Protein AF-A0A4Q1FHW4-F1 (afdb_monomer_lite)

Foldseek 3Di:
DDPVVVLVVLQDWFWFAFQDWFQDPVPPRFTWTQGPVRDIDTCDPVNNVPEDHGWIWGDDGNDQWIWTHDPVDIDIDRNVVVVVVVVPDPDD

Structure (mmCIF, N/CA/C/O backbone):
data_AF-A0A4Q1FHW4-F1
#
_entry.id   AF-A0A4Q1FHW4-F1
#
loop_
_atom_site.group_PDB
_atom_site.id
_atom_site.type_symbol
_atom_site.label_atom_id
_atom_site.label_alt_id
_atom_site.label_comp_id
_atom_site.label_asym_id
_atom_site.label_entity_id
_atom_site.label_seq_id
_atom_site.pdbx_PDB_ins_code
_atom_site.Cartn_x
_atom_site.Cartn_y
_atom_site.Cartn_z
_atom_site.occupancy
_atom_site.B_iso_or_equiv
_atom_site.auth_seq_id
_atom_site.auth_comp_id
_atom_site.auth_asym_id
_atom_site.auth_atom_id
_atom_site.pdbx_PDB_model_num
ATOM 1 N N . MET A 1 1 ? 12.347 4.057 -12.654 1.00 61.50 1 MET A N 1
ATOM 2 C CA . MET A 1 1 ? 12.618 3.850 -11.203 1.00 61.50 1 MET A CA 1
ATOM 3 C C . MET A 1 1 ? 13.933 3.081 -11.059 1.00 61.50 1 MET A C 1
ATOM 5 O O . MET A 1 1 ? 14.150 2.179 -11.854 1.00 61.50 1 MET A O 1
ATOM 9 N N . SER A 1 2 ? 14.827 3.416 -10.118 1.00 64.50 2 SER A N 1
ATOM 10 C CA . SER A 1 2 ? 16.112 2.697 -9.986 1.00 64.50 2 SER A CA 1
ATOM 11 C C . SER A 1 2 ? 15.943 1.301 -9.362 1.00 64.50 2 SER A C 1
ATOM 13 O O . SER A 1 2 ? 14.990 1.042 -8.619 1.00 64.50 2 SER A O 1
ATOM 15 N N . LYS A 1 3 ? 16.894 0.396 -9.633 1.00 68.00 3 LYS A N 1
ATOM 16 C CA . LYS A 1 3 ? 16.915 -0.978 -9.093 1.00 68.00 3 LYS A CA 1
ATOM 17 C C . LYS A 1 3 ? 16.931 -1.004 -7.557 1.00 68.00 3 LYS A C 1
ATOM 19 O O . LYS A 1 3 ? 16.299 -1.866 -6.945 1.00 68.00 3 LYS A O 1
ATOM 24 N N . ASP A 1 4 ? 17.591 -0.027 -6.938 1.00 72.25 4 ASP A N 1
ATOM 25 C CA . ASP A 1 4 ? 17.680 0.094 -5.480 1.00 72.25 4 ASP A CA 1
ATOM 26 C C . ASP A 1 4 ? 16.371 0.565 -4.849 1.00 72.25 4 ASP A C 1
ATOM 28 O O . ASP A 1 4 ? 15.949 0.010 -3.833 1.00 72.25 4 ASP A O 1
ATOM 32 N N . ALA A 1 5 ? 15.673 1.516 -5.479 1.00 68.31 5 ALA A N 1
ATOM 33 C CA . ALA A 1 5 ? 14.349 1.938 -5.029 1.00 68.31 5 ALA A CA 1
ATOM 34 C C . ALA A 1 5 ? 13.363 0.760 -5.063 1.00 68.31 5 ALA A C 1
ATOM 36 O O . ALA A 1 5 ? 12.663 0.505 -4.083 1.00 68.31 5 ALA A O 1
ATOM 37 N N . TYR A 1 6 ? 13.376 -0.033 -6.140 1.00 70.81 6 TYR A N 1
ATOM 38 C CA . TYR A 1 6 ? 12.568 -1.250 -6.230 1.00 70.81 6 TYR A CA 1
ATOM 39 C C . TYR A 1 6 ? 12.886 -2.247 -5.102 1.00 70.81 6 TYR A C 1
ATOM 41 O O . TYR A 1 6 ? 11.976 -2.780 -4.461 1.00 70.81 6 TYR A O 1
ATOM 49 N N . ARG A 1 7 ? 14.173 -2.470 -4.808 1.00 77.94 7 ARG A N 1
ATOM 50 C CA . ARG A 1 7 ? 14.607 -3.387 -3.745 1.00 77.94 7 ARG A CA 1
ATOM 51 C C . ARG A 1 7 ? 14.092 -2.960 -2.369 1.00 77.94 7 ARG A C 1
ATOM 53 O O . ARG A 1 7 ? 13.595 -3.807 -1.626 1.00 77.94 7 ARG A O 1
ATOM 60 N N . GLN A 1 8 ? 14.148 -1.667 -2.050 1.00 79.62 8 GLN A N 1
ATOM 61 C CA . GLN A 1 8 ? 13.631 -1.144 -0.779 1.00 79.62 8 GLN A CA 1
ATOM 62 C C . GLN A 1 8 ? 12.122 -1.392 -0.636 1.00 79.62 8 GLN A C 1
ATOM 64 O O . GLN A 1 8 ? 11.650 -1.833 0.412 1.00 79.62 8 GLN A O 1
ATOM 69 N N . ILE A 1 9 ? 11.358 -1.191 -1.711 1.00 77.88 9 ILE A N 1
ATOM 70 C CA . ILE A 1 9 ? 9.904 -1.414 -1.735 1.00 77.88 9 ILE A CA 1
ATOM 71 C C . ILE A 1 9 ? 9.578 -2.896 -1.566 1.00 77.88 9 ILE A C 1
ATOM 73 O O . ILE A 1 9 ? 8.695 -3.265 -0.786 1.00 77.88 9 ILE A O 1
ATOM 77 N N . PHE A 1 10 ? 10.305 -3.759 -2.275 1.00 82.62 10 PHE A N 1
ATOM 78 C CA . PHE A 1 10 ? 10.140 -5.204 -2.189 1.00 82.62 10 PHE A CA 1
ATOM 79 C C . PHE A 1 10 ? 10.357 -5.710 -0.758 1.00 82.62 10 PHE A C 1
ATOM 81 O O . PHE A 1 10 ? 9.562 -6.512 -0.262 1.00 82.62 10 PHE A O 1
ATOM 88 N N . GLN A 1 11 ? 11.358 -5.179 -0.057 1.00 86.56 11 GLN A N 1
ATOM 89 C CA . GLN A 1 11 ? 11.679 -5.553 1.321 1.00 86.56 11 GLN A CA 1
ATOM 90 C C . GLN A 1 11 ? 10.708 -4.959 2.356 1.00 86.56 11 GLN A C 1
ATOM 92 O O . GLN A 1 11 ? 10.492 -5.565 3.405 1.00 86.56 11 GLN A O 1
ATOM 97 N N . LYS A 1 12 ? 10.060 -3.824 2.064 1.00 87.50 12 LYS A N 1
ATOM 98 C CA . LYS A 1 12 ? 9.185 -3.120 3.016 1.00 87.50 12 LYS A CA 1
ATOM 99 C C . LYS A 1 12 ? 7.934 -3.933 3.385 1.00 87.50 12 LYS A C 1
ATOM 101 O O . LYS A 1 12 ? 7.266 -4.502 2.518 1.00 87.50 12 LYS A O 1
ATOM 106 N N . LYS A 1 13 ? 7.594 -3.955 4.676 1.00 93.62 13 LYS A N 1
ATOM 107 C CA . LYS A 1 13 ? 6.300 -4.418 5.208 1.00 93.62 13 LYS A CA 1
ATOM 108 C C . LYS A 1 13 ? 5.339 -3.231 5.281 1.00 93.62 13 LYS A C 1
ATOM 110 O O . LYS A 1 13 ? 5.752 -2.137 5.650 1.00 93.62 13 LYS A O 1
ATOM 115 N N . ILE A 1 14 ? 4.069 -3.458 4.957 1.00 93.38 14 ILE A N 1
ATOM 116 C CA . ILE A 1 14 ? 2.991 -2.477 5.133 1.00 93.38 14 ILE A CA 1
ATOM 117 C C . ILE A 1 14 ? 1.845 -3.179 5.852 1.00 93.38 14 ILE A C 1
ATOM 119 O O . ILE A 1 14 ? 1.497 -4.305 5.496 1.00 93.38 14 ILE A O 1
ATOM 123 N N . SER A 1 15 ? 1.287 -2.545 6.876 1.00 95.44 15 SER A N 1
ATOM 124 C CA . SER A 1 15 ? 0.103 -3.039 7.572 1.00 95.44 15 SER A CA 1
ATOM 125 C C . SER A 1 15 ? -0.543 -1.880 8.310 1.00 95.44 15 SER A C 1
ATOM 127 O O . SER A 1 15 ? -0.010 -1.456 9.327 1.00 95.44 15 SER A O 1
ATOM 129 N N . GLY A 1 16 ? -1.673 -1.384 7.822 1.00 96.81 16 GLY A N 1
ATOM 130 C CA . GLY A 1 16 ? -2.417 -0.355 8.542 1.00 96.81 16 GLY A CA 1
ATOM 131 C C . GLY A 1 16 ? -3.599 0.197 7.766 1.00 96.81 16 GLY A C 1
ATOM 132 O O . GLY A 1 16 ? -3.747 -0.046 6.568 1.00 96.81 16 GLY A O 1
ATOM 133 N N . LEU A 1 17 ? -4.434 0.936 8.486 1.00 97.94 17 LEU A N 1
ATOM 134 C CA . LEU A 1 17 ? -5.625 1.606 7.975 1.00 97.94 17 LEU A CA 1
ATOM 135 C C . LEU A 1 17 ? -5.238 2.979 7.423 1.00 97.94 17 LEU A C 1
ATOM 137 O O . LEU A 1 17 ? -4.571 3.737 8.121 1.00 97.94 17 LEU A O 1
ATOM 141 N N . ILE A 1 18 ? -5.672 3.324 6.212 1.00 97.94 18 ILE A N 1
ATOM 142 C CA . ILE A 1 18 ? -5.446 4.654 5.637 1.00 97.94 18 ILE A CA 1
ATOM 143 C C . ILE A 1 18 ? -6.317 5.672 6.377 1.00 97.94 18 ILE A C 1
ATOM 145 O O . ILE A 1 18 ? -7.543 5.611 6.311 1.00 97.94 18 ILE A O 1
ATOM 149 N N . VAL A 1 19 ? -5.677 6.645 7.027 1.00 98.25 19 VAL A N 1
ATOM 150 C CA . VAL A 1 19 ? -6.353 7.763 7.713 1.00 98.25 19 VAL A CA 1
ATOM 151 C C . VAL A 1 19 ? -6.200 9.090 6.971 1.00 98.25 19 VAL A C 1
ATOM 153 O O . VAL A 1 19 ? -6.967 10.020 7.201 1.00 98.25 19 VAL A O 1
ATOM 156 N N . LYS A 1 20 ? -5.225 9.191 6.058 1.00 97.69 20 LYS A N 1
ATOM 157 C CA . LYS A 1 20 ? -5.010 10.377 5.219 1.00 97.69 20 LYS A CA 1
ATOM 158 C C . LYS A 1 20 ? -4.460 9.991 3.851 1.00 97.69 20 LYS A C 1
ATOM 160 O O . LYS A 1 20 ? -3.638 9.085 3.748 1.00 97.69 20 LYS A O 1
ATOM 165 N N . LYS A 1 21 ? -4.864 10.741 2.827 1.00 96.44 21 LYS A N 1
ATOM 166 C CA . LYS A 1 21 ? -4.434 10.629 1.428 1.00 96.44 21 LYS A CA 1
ATOM 167 C C . LYS A 1 21 ? -4.017 12.028 0.951 1.00 96.44 21 LYS A C 1
ATOM 169 O O . LYS A 1 21 ? -4.824 12.950 1.037 1.00 96.44 21 LYS A O 1
ATOM 174 N N . PHE A 1 22 ? -2.758 12.235 0.554 1.00 95.38 22 PHE A N 1
ATOM 175 C CA . PHE A 1 22 ? -2.244 13.560 0.160 1.00 95.38 22 PHE A CA 1
ATOM 176 C C . PHE A 1 22 ? -1.069 13.494 -0.832 1.00 95.38 22 PHE A C 1
ATOM 178 O O . PHE A 1 22 ? -0.444 12.450 -1.001 1.00 95.38 22 PHE A O 1
ATOM 185 N N . LEU A 1 23 ? -0.773 14.625 -1.481 1.00 93.50 23 LEU A N 1
ATOM 186 C CA . LEU A 1 23 ? 0.433 14.822 -2.293 1.00 93.50 23 LEU A CA 1
ATOM 187 C C . LEU A 1 23 ? 1.533 15.427 -1.417 1.00 93.50 23 LEU A C 1
ATOM 189 O O . LEU A 1 23 ? 1.349 16.507 -0.850 1.00 93.50 23 LEU A O 1
ATOM 193 N N . ASP A 1 24 ? 2.664 14.737 -1.296 1.00 91.38 24 ASP A N 1
ATOM 194 C CA . ASP A 1 24 ? 3.812 15.220 -0.534 1.00 91.38 24 ASP A CA 1
ATOM 195 C C . ASP A 1 24 ? 4.570 16.289 -1.332 1.00 91.38 24 ASP A C 1
ATOM 197 O O . ASP A 1 24 ? 5.330 15.994 -2.256 1.00 91.38 24 ASP A O 1
ATOM 201 N N . LYS A 1 25 ? 4.358 17.553 -0.953 1.00 90.62 25 LYS A N 1
ATOM 202 C CA . LYS A 1 25 ? 4.978 18.716 -1.600 1.00 90.62 25 LYS A CA 1
ATOM 203 C C . LYS A 1 25 ? 6.499 18.753 -1.446 1.00 90.62 25 LYS A C 1
ATOM 205 O O . LYS A 1 25 ? 7.161 19.377 -2.268 1.00 90.62 25 LYS A O 1
ATOM 210 N N . HIS A 1 26 ? 7.049 18.106 -0.422 1.00 88.94 26 HIS A N 1
ATOM 211 C CA . HIS A 1 26 ? 8.490 18.075 -0.179 1.00 88.94 26 HIS A CA 1
ATOM 212 C C . HIS A 1 26 ? 9.177 16.929 -0.920 1.00 88.94 26 HIS A C 1
ATOM 214 O O . HIS A 1 26 ? 10.387 16.973 -1.120 1.00 88.94 26 HIS A O 1
ATOM 220 N N . ASN A 1 27 ? 8.408 15.941 -1.377 1.00 82.50 27 ASN A N 1
ATOM 221 C CA . ASN A 1 27 ? 8.915 14.802 -2.122 1.00 82.50 27 ASN A CA 1
ATOM 222 C C . ASN A 1 27 ? 8.280 14.716 -3.516 1.00 82.50 27 ASN A C 1
ATOM 224 O O . ASN A 1 27 ? 7.522 13.794 -3.810 1.00 82.50 27 ASN A O 1
ATOM 228 N N . HIS A 1 28 ? 8.567 15.696 -4.376 1.00 85.56 28 HIS A N 1
ATOM 229 C CA . HIS A 1 28 ? 8.158 15.705 -5.790 1.00 85.56 28 HIS A CA 1
ATOM 230 C C . HIS A 1 28 ? 6.653 15.491 -6.034 1.00 85.56 28 HIS A C 1
ATOM 232 O O . HIS A 1 28 ? 6.269 14.835 -6.999 1.00 85.56 28 HIS A O 1
ATOM 238 N N . MET A 1 29 ? 5.789 16.025 -5.162 1.00 88.12 29 MET A N 1
ATOM 239 C CA . MET A 1 29 ? 4.334 15.824 -5.238 1.00 88.12 29 MET A CA 1
ATOM 240 C C . MET A 1 29 ? 3.939 14.338 -5.193 1.00 88.12 29 MET A C 1
ATOM 242 O O . MET A 1 29 ? 2.946 13.931 -5.791 1.00 88.12 29 MET A O 1
ATOM 246 N N . SER A 1 30 ? 4.707 13.511 -4.480 1.00 88.00 30 SER A N 1
ATOM 247 C CA . SER A 1 30 ? 4.463 12.072 -4.419 1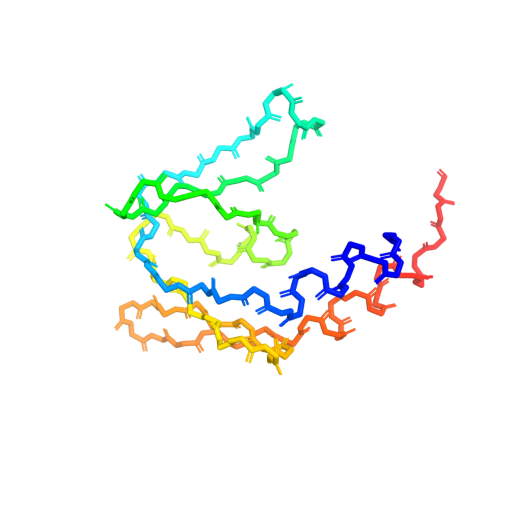.00 88.00 30 SER A CA 1
ATOM 248 C C . SER A 1 30 ? 3.143 11.755 -3.720 1.00 88.00 30 SER A C 1
ATOM 250 O O . SER A 1 30 ? 2.888 12.186 -2.593 1.00 88.00 30 SER A O 1
ATOM 252 N N . HIS A 1 31 ? 2.330 10.923 -4.365 1.00 93.69 31 HIS A N 1
ATOM 253 C CA . HIS A 1 31 ? 1.153 10.296 -3.773 1.00 93.69 31 HIS A CA 1
ATOM 254 C C . HIS A 1 31 ? 1.521 9.565 -2.474 1.00 93.69 31 HIS A C 1
ATOM 256 O O . HIS A 1 31 ? 2.312 8.618 -2.482 1.00 93.69 31 HIS A O 1
ATOM 262 N N . THR A 1 32 ? 0.947 9.995 -1.352 1.00 94.81 32 THR A N 1
ATOM 263 C CA . THR A 1 32 ? 1.303 9.495 -0.020 1.00 94.81 32 THR A CA 1
ATOM 264 C C . THR A 1 32 ? 0.066 9.235 0.830 1.00 94.81 32 THR A C 1
ATOM 266 O O . THR A 1 32 ? -0.882 10.022 0.872 1.00 94.81 32 THR A O 1
ATOM 269 N N . PHE A 1 33 ? 0.096 8.118 1.549 1.00 96.50 33 PHE A N 1
ATOM 270 C CA . PHE A 1 33 ? -0.875 7.762 2.570 1.00 96.50 33 PHE A CA 1
ATOM 271 C C . PHE A 1 33 ? -0.265 7.922 3.961 1.00 96.50 33 PHE A C 1
ATOM 273 O O . PHE A 1 33 ? 0.891 7.552 4.176 1.00 96.50 33 PHE A O 1
ATOM 280 N N . THR A 1 34 ? -1.055 8.417 4.911 1.00 97.25 34 THR A N 1
ATOM 281 C CA . THR A 1 34 ? -0.782 8.236 6.344 1.00 97.25 34 THR A CA 1
ATOM 282 C C . THR A 1 34 ? -1.627 7.080 6.848 1.00 97.25 34 THR A C 1
ATOM 284 O O . THR A 1 34 ? -2.835 7.042 6.588 1.00 97.25 34 THR A O 1
ATOM 287 N N . LEU A 1 35 ? -0.999 6.154 7.567 1.00 97.31 35 LEU A N 1
ATOM 288 C CA . LEU A 1 35 ? -1.675 5.047 8.230 1.00 97.31 35 LEU A CA 1
ATOM 289 C C . LEU A 1 35 ? -2.059 5.404 9.673 1.00 97.31 35 LEU A C 1
ATOM 291 O O . LEU A 1 35 ? -1.593 6.396 10.230 1.00 97.31 35 LEU A O 1
ATOM 295 N N . ASN A 1 36 ? -2.918 4.599 10.291 1.00 97.75 36 ASN A N 1
ATOM 296 C CA . ASN A 1 36 ? -3.384 4.794 11.667 1.00 97.75 36 ASN A CA 1
ATOM 297 C C . ASN A 1 36 ? -2.267 4.758 12.725 1.00 97.75 36 ASN A C 1
ATOM 299 O O . ASN A 1 36 ? -2.443 5.314 13.803 1.00 97.75 36 ASN A O 1
ATOM 303 N N . ASP A 1 37 ? -1.124 4.143 12.421 1.00 96.12 37 ASP A N 1
ATOM 304 C CA . ASP A 1 37 ? 0.088 4.179 13.249 1.00 96.12 37 ASP A CA 1
ATOM 305 C C . ASP A 1 37 ? 0.981 5.405 12.962 1.00 96.12 37 ASP A C 1
ATOM 307 O O . ASP A 1 37 ? 2.121 5.470 13.413 1.00 96.12 37 ASP A O 1
ATOM 311 N N . SER A 1 38 ? 0.467 6.386 12.213 1.00 95.38 38 SER A N 1
ATOM 312 C CA . SER A 1 38 ? 1.168 7.588 11.738 1.00 95.38 38 SER A CA 1
ATOM 313 C C . SER A 1 38 ? 2.302 7.332 10.743 1.00 95.38 38 SER A C 1
ATOM 315 O O . SER A 1 38 ? 2.969 8.276 10.321 1.00 95.38 38 SER A O 1
ATOM 317 N N . SER A 1 39 ? 2.515 6.087 10.309 1.00 94.50 39 SER A N 1
ATOM 318 C CA . SER A 1 39 ? 3.506 5.793 9.279 1.00 94.50 39 SER A CA 1
ATOM 319 C C . SER A 1 39 ? 3.066 6.307 7.905 1.00 94.50 39 SER A C 1
ATOM 321 O O . SER A 1 39 ? 1.875 6.382 7.583 1.00 94.50 39 SER A O 1
ATOM 323 N N . HIS A 1 40 ? 4.052 6.650 7.072 1.00 93.75 40 HIS A N 1
ATOM 324 C CA . HIS A 1 40 ? 3.829 7.099 5.702 1.00 93.75 40 HIS A CA 1
ATOM 325 C C . HIS A 1 40 ? 4.158 6.007 4.680 1.00 93.75 40 HIS A C 1
ATOM 327 O O . HIS A 1 40 ? 5.210 5.348 4.718 1.00 93.75 40 HIS A O 1
ATOM 333 N N . VAL A 1 41 ? 3.244 5.833 3.728 1.00 91.44 41 VAL A N 1
ATOM 334 C CA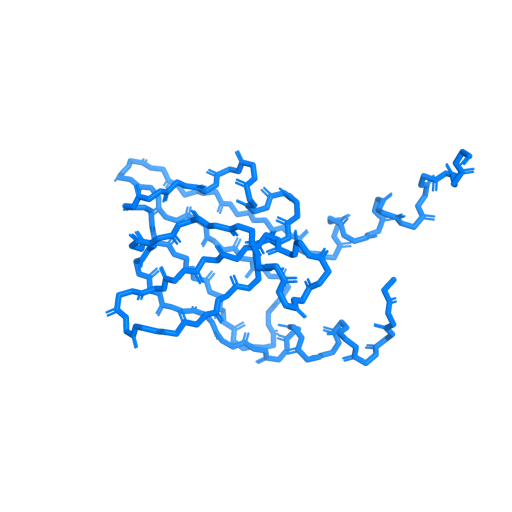 . VAL A 1 41 ? 3.359 4.865 2.637 1.00 91.44 41 VAL A CA 1
ATOM 335 C C . VAL A 1 41 ? 3.163 5.574 1.309 1.00 91.44 41 VAL A C 1
ATOM 337 O O . VAL A 1 41 ? 2.159 6.249 1.102 1.00 91.44 41 VAL A O 1
ATOM 340 N N . TYR A 1 42 ? 4.102 5.375 0.387 1.00 87.00 42 TYR A N 1
ATOM 341 C CA . TYR A 1 42 ? 3.958 5.855 -0.980 1.00 87.00 42 TYR A CA 1
ATOM 342 C C . TYR A 1 42 ? 2.829 5.108 -1.687 1.00 87.00 42 TYR A C 1
ATOM 344 O O . TYR A 1 42 ? 2.852 3.881 -1.817 1.00 87.00 42 TYR A O 1
ATOM 352 N N . GLY A 1 43 ? 1.840 5.865 -2.145 1.00 76.94 43 GLY A N 1
ATOM 353 C CA . GLY A 1 43 ? 0.778 5.374 -2.999 1.00 76.94 43 GLY A CA 1
ATOM 354 C C . GLY A 1 43 ? 1.233 5.388 -4.446 1.00 76.94 43 GLY A C 1
ATOM 355 O O . GLY A 1 43 ? 0.938 6.330 -5.166 1.00 76.94 43 GLY A O 1
ATOM 356 N N . TYR A 1 44 ? 1.939 4.351 -4.899 1.00 81.06 44 TYR A N 1
ATOM 357 C CA . TYR A 1 44 ? 2.197 4.166 -6.338 1.00 81.06 44 TYR A CA 1
ATOM 358 C C . TYR A 1 44 ? 0.902 4.344 -7.137 1.00 81.06 44 TYR A C 1
ATOM 360 O O . TYR A 1 44 ? -0.150 3.975 -6.621 1.00 81.06 44 TYR A O 1
ATOM 368 N N . SER A 1 45 ? 0.964 4.861 -8.369 1.00 81.00 45 SER A N 1
ATOM 369 C CA . SER A 1 45 ? -0.222 5.310 -9.124 1.00 81.00 45 SER A CA 1
ATOM 370 C C . SER A 1 45 ? -1.397 4.327 -9.066 1.00 81.00 45 SER A C 1
ATOM 372 O O . SER A 1 45 ? -2.496 4.701 -8.676 1.00 81.00 45 SER A O 1
ATOM 374 N N . ILE A 1 46 ? -1.146 3.031 -9.283 1.00 85.62 46 ILE A N 1
ATOM 375 C CA . ILE A 1 46 ? -2.190 1.995 -9.221 1.00 85.62 46 ILE A CA 1
ATOM 376 C C . ILE A 1 46 ? -2.802 1.780 -7.824 1.00 85.62 46 ILE A C 1
ATOM 378 O O . ILE A 1 46 ? -3.978 1.444 -7.705 1.00 85.62 46 ILE A O 1
ATOM 382 N N . ILE A 1 47 ? -2.018 1.939 -6.756 1.00 90.62 47 ILE A N 1
ATOM 383 C CA . ILE A 1 47 ? -2.510 1.855 -5.374 1.00 90.62 47 ILE A CA 1
ATOM 384 C C . ILE A 1 47 ? -3.275 3.136 -5.043 1.00 90.62 47 ILE A C 1
ATOM 386 O O . ILE A 1 47 ? -4.351 3.067 -4.458 1.00 90.62 47 ILE A O 1
ATOM 390 N N . TRP A 1 48 ? -2.743 4.290 -5.452 1.00 92.56 48 TRP A N 1
ATOM 391 C CA . TRP A 1 48 ? -3.359 5.600 -5.260 1.00 92.56 48 TRP A CA 1
ATOM 392 C C . TRP A 1 48 ? -4.753 5.702 -5.874 1.00 92.56 48 TRP A C 1
ATOM 394 O O . TRP A 1 48 ? -5.674 6.199 -5.229 1.00 92.56 48 TRP A O 1
ATOM 404 N N . GLU A 1 49 ? -4.920 5.188 -7.089 1.00 92.12 49 GLU A N 1
ATOM 405 C CA . GLU A 1 49 ? -6.195 5.193 -7.809 1.00 92.12 49 GLU A CA 1
ATOM 406 C C . GLU A 1 49 ? -7.245 4.257 -7.199 1.00 92.12 49 GLU A C 1
ATOM 408 O O . GLU A 1 49 ? -8.437 4.456 -7.407 1.00 92.12 49 GLU A O 1
ATOM 413 N N . LYS A 1 50 ? -6.827 3.211 -6.474 1.00 93.75 50 LYS A N 1
ATOM 414 C CA . LYS A 1 50 ? -7.731 2.146 -5.998 1.00 93.75 50 LYS A CA 1
ATOM 415 C C . LYS A 1 50 ? -8.017 2.188 -4.499 1.00 93.75 50 LYS A C 1
ATOM 417 O O . LYS A 1 50 ? -9.024 1.622 -4.062 1.00 93.75 50 LYS A O 1
ATOM 422 N N . ALA A 1 51 ? -7.120 2.775 -3.713 1.00 95.56 51 ALA A N 1
ATOM 423 C CA . ALA A 1 51 ? -7.228 2.840 -2.263 1.00 95.56 51 ALA A CA 1
ATOM 424 C C . ALA A 1 51 ? -7.822 4.175 -1.807 1.00 95.56 51 ALA A C 1
ATOM 426 O O . ALA A 1 51 ? -7.414 5.244 -2.270 1.00 95.56 51 ALA A O 1
ATOM 427 N N . GLU A 1 52 ? -8.740 4.103 -0.850 1.00 96.12 52 GLU A N 1
ATOM 428 C CA . GLU A 1 52 ? -9.401 5.258 -0.248 1.00 96.12 52 GLU A CA 1
ATOM 429 C C . GLU A 1 52 ? -9.165 5.328 1.264 1.00 96.12 52 GLU A C 1
ATOM 431 O O . GLU A 1 52 ? -8.705 4.373 1.894 1.00 96.12 52 GLU A O 1
ATOM 436 N N . ILE A 1 53 ? -9.461 6.487 1.861 1.00 97.38 53 ILE A N 1
ATOM 437 C CA . ILE A 1 53 ? -9.447 6.637 3.323 1.00 97.38 53 ILE A CA 1
ATOM 438 C C . ILE A 1 53 ? -10.456 5.648 3.922 1.00 97.38 53 ILE A C 1
ATOM 440 O O . ILE A 1 53 ? -11.591 5.558 3.461 1.00 97.38 53 ILE A O 1
ATOM 444 N N . GLY A 1 54 ? -10.034 4.907 4.948 1.00 97.44 54 GLY A N 1
ATOM 445 C CA . GLY A 1 54 ? -10.812 3.817 5.541 1.00 97.44 54 GLY A CA 1
ATOM 446 C C . GLY A 1 54 ? -10.494 2.423 4.986 1.00 97.44 54 GLY A C 1
ATOM 447 O O . GLY A 1 54 ? -10.878 1.434 5.608 1.00 97.44 54 GLY A O 1
ATOM 448 N N . ASP A 1 55 ? -9.744 2.308 3.885 1.00 97.62 55 ASP A N 1
ATOM 449 C CA . ASP A 1 55 ? -9.219 1.017 3.430 1.00 97.62 55 ASP A CA 1
ATOM 450 C C . ASP A 1 55 ? -7.967 0.625 4.226 1.00 97.62 55 ASP A C 1
ATOM 452 O O . ASP A 1 55 ? -7.198 1.477 4.679 1.00 97.62 55 ASP A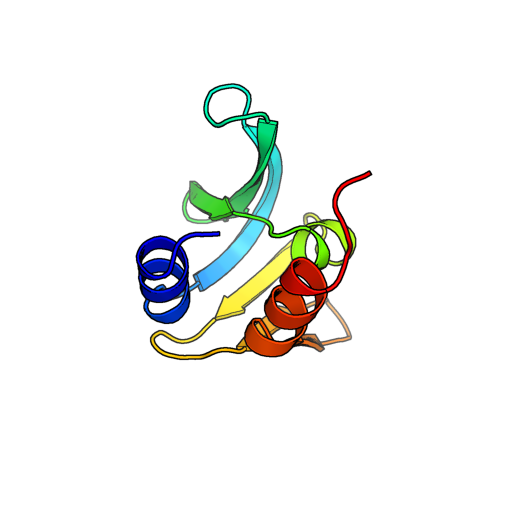 O 1
ATOM 456 N N . SER A 1 56 ? -7.708 -0.677 4.358 1.00 97.12 56 SER A N 1
ATOM 457 C CA . SER A 1 56 ? -6.457 -1.169 4.944 1.00 97.12 56 SER A CA 1
ATOM 458 C C . SER A 1 56 ? -5.463 -1.604 3.871 1.00 97.12 56 SER A C 1
ATOM 460 O O . SER A 1 56 ? -5.804 -2.328 2.936 1.00 97.12 56 SER A O 1
ATOM 462 N N . LEU A 1 57 ? -4.203 -1.203 4.025 1.00 96.12 57 LEU A N 1
ATOM 463 C CA . LEU A 1 57 ? -3.098 -1.645 3.182 1.00 96.12 57 LEU A CA 1
ATOM 464 C C . LEU A 1 57 ? -2.322 -2.757 3.873 1.00 96.12 57 LEU A C 1
ATOM 466 O O . LEU A 1 57 ? -1.932 -2.636 5.035 1.00 96.12 57 LEU A O 1
ATOM 470 N N . PHE A 1 58 ? -2.034 -3.819 3.125 1.00 95.62 58 PHE A 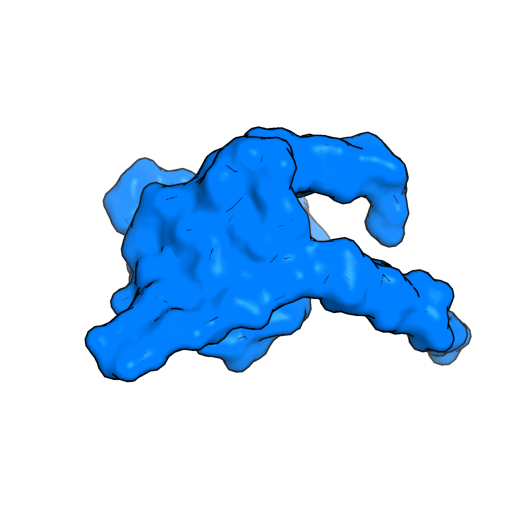N 1
ATOM 471 C CA . PHE A 1 58 ? -1.231 -4.930 3.610 1.00 95.62 58 PHE A CA 1
ATOM 472 C C . PHE A 1 58 ? -0.204 -5.390 2.575 1.00 95.62 58 PHE A C 1
ATOM 474 O O . PHE A 1 58 ? -0.526 -5.683 1.425 1.00 95.62 58 PHE A O 1
ATOM 481 N N . LYS A 1 59 ? 1.047 -5.524 3.010 1.00 94.19 59 LYS A N 1
ATOM 482 C CA . LYS A 1 59 ? 2.153 -6.084 2.233 1.00 94.19 59 LYS A CA 1
ATOM 483 C C . LYS A 1 59 ? 3.088 -6.837 3.171 1.00 94.19 59 LYS A C 1
ATOM 485 O O . LYS A 1 59 ? 3.581 -6.278 4.153 1.00 94.19 59 LYS A O 1
ATOM 490 N N . LYS A 1 60 ? 3.399 -8.091 2.838 1.00 94.12 60 LYS A N 1
ATOM 491 C CA . LYS A 1 60 ? 4.472 -8.830 3.517 1.00 94.12 60 LYS A CA 1
ATOM 492 C C . LYS A 1 60 ? 5.841 -8.323 3.045 1.00 94.12 60 LYS A C 1
ATOM 494 O O . LYS A 1 60 ? 6.015 -7.964 1.875 1.00 94.12 60 LYS A O 1
ATOM 499 N N . ALA A 1 61 ? 6.819 -8.322 3.947 1.00 91.69 61 ALA A N 1
ATOM 500 C CA . ALA A 1 61 ? 8.215 -8.125 3.565 1.00 91.69 61 ALA A CA 1
ATOM 501 C C . ALA A 1 61 ? 8.619 -9.175 2.515 1.00 91.69 61 ALA A C 1
ATOM 503 O O . ALA A 1 61 ? 8.133 -10.307 2.558 1.00 91.69 61 ALA A O 1
ATOM 504 N N . ASN A 1 62 ? 9.470 -8.792 1.563 1.00 89.81 62 ASN A N 1
ATOM 505 C CA . ASN A 1 62 ? 9.918 -9.642 0.451 1.00 89.81 62 ASN A CA 1
ATOM 506 C C . ASN A 1 62 ? 8.775 -10.219 -0.407 1.00 89.81 62 ASN A C 1
ATOM 508 O O . ASN A 1 62 ? 8.891 -11.300 -0.980 1.00 89.81 62 ASN A O 1
ATOM 512 N N . SER A 1 63 ? 7.644 -9.513 -0.486 1.00 89.44 63 SER A N 1
ATOM 513 C CA . SER A 1 63 ? 6.525 -9.872 -1.356 1.00 89.44 63 SER A CA 1
ATOM 514 C C . SER A 1 63 ? 6.316 -8.818 -2.431 1.00 89.44 63 SER A C 1
ATOM 516 O O . SER A 1 63 ? 6.357 -7.620 -2.151 1.00 89.44 63 SER A O 1
ATOM 518 N N . ARG A 1 64 ? 6.030 -9.275 -3.652 1.00 88.31 64 ARG A N 1
ATOM 519 C CA . ARG A 1 64 ? 5.624 -8.420 -4.776 1.00 88.31 64 ARG A CA 1
ATOM 520 C C . ARG A 1 64 ? 4.162 -7.977 -4.712 1.00 88.31 64 ARG A C 1
ATOM 522 O O . ARG A 1 64 ? 3.753 -7.144 -5.509 1.00 88.31 64 ARG A O 1
ATOM 529 N N . PHE A 1 65 ? 3.370 -8.542 -3.802 1.00 92.50 65 PHE A N 1
ATOM 530 C CA . PHE A 1 65 ? 1.936 -8.290 -3.747 1.00 92.50 65 PHE A CA 1
ATOM 531 C C . PHE A 1 65 ? 1.590 -7.270 -2.670 1.00 92.50 65 PHE A C 1
ATOM 533 O O . PHE A 1 65 ? 1.934 -7.461 -1.501 1.00 92.50 65 PHE A O 1
ATOM 540 N N . VAL A 1 66 ? 0.848 -6.236 -3.057 1.00 93.50 66 VAL A N 1
ATOM 541 C CA . VAL A 1 66 ? 0.160 -5.336 -2.126 1.00 93.50 66 VAL A CA 1
ATOM 542 C C . VAL A 1 66 ? -1.325 -5.652 -2.156 1.00 93.50 66 VAL A C 1
ATOM 544 O O . VAL A 1 66 ? -1.903 -5.846 -3.223 1.00 93.50 66 VAL A O 1
ATOM 547 N N . LYS A 1 67 ? -1.944 -5.720 -0.983 1.00 96.19 67 LYS A N 1
ATOM 548 C CA . LYS A 1 67 ? -3.380 -5.921 -0.830 1.00 96.19 67 LYS A CA 1
ATOM 549 C C . LYS A 1 67 ? -4.021 -4.643 -0.313 1.00 96.19 67 LYS A C 1
ATOM 551 O O . LYS A 1 67 ? -3.539 -4.075 0.665 1.00 96.19 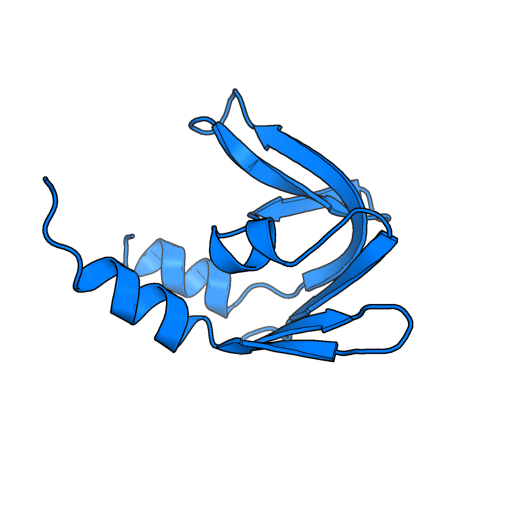67 LYS A O 1
ATOM 556 N N . ILE A 1 68 ? -5.109 -4.241 -0.955 1.00 97.12 68 ILE A N 1
ATOM 557 C CA . ILE A 1 68 ? -6.040 -3.235 -0.451 1.00 97.12 68 ILE A CA 1
ATOM 558 C C . ILE A 1 68 ? -7.251 -4.007 0.063 1.00 97.12 68 ILE A C 1
ATOM 560 O O . ILE A 1 68 ? -7.943 -4.674 -0.706 1.00 97.12 68 ILE A O 1
ATOM 564 N N . LEU A 1 69 ? -7.456 -3.962 1.370 1.00 97.38 69 LEU A N 1
ATOM 565 C CA . LEU A 1 69 ? -8.574 -4.578 2.066 1.00 97.38 69 LEU A CA 1
ATOM 566 C C . LEU A 1 69 ? -9.660 -3.512 2.212 1.00 97.38 69 LEU A C 1
ATOM 568 O O . LEU A 1 69 ? -9.494 -2.557 2.973 1.00 97.38 69 LEU A O 1
ATOM 572 N N . LYS A 1 70 ? -10.741 -3.675 1.456 1.00 96.62 70 LYS A N 1
ATOM 573 C CA . LYS A 1 70 ? -11.970 -2.892 1.584 1.00 96.62 70 LYS A CA 1
ATOM 574 C C . LYS A 1 70 ? -12.937 -3.642 2.500 1.00 96.62 70 LYS A C 1
ATOM 576 O O . LYS A 1 70 ? -12.694 -4.797 2.847 1.00 96.62 70 LYS A O 1
ATOM 581 N N . LYS A 1 71 ? -14.060 -3.009 2.845 1.00 91.12 71 LYS A N 1
ATOM 582 C CA . LYS A 1 71 ? -15.100 -3.614 3.692 1.00 91.12 71 LYS A CA 1
ATOM 583 C C . LYS A 1 71 ? -15.541 -5.003 3.201 1.00 91.12 71 LYS A C 1
ATOM 585 O O . LYS A 1 71 ? -15.550 -5.943 3.984 1.00 91.12 71 LYS A O 1
ATOM 590 N N . ASP A 1 72 ? -15.833 -5.118 1.904 1.00 94.25 72 ASP A N 1
ATOM 591 C CA . ASP A 1 72 ? -16.444 -6.326 1.324 1.00 94.25 72 ASP A CA 1
ATOM 592 C C . ASP A 1 72 ? -15.557 -7.011 0.270 1.00 94.25 72 ASP A C 1
ATOM 594 O O . ASP A 1 72 ? -15.900 -8.064 -0.263 1.00 94.25 72 ASP A O 1
ATOM 598 N N . THR A 1 73 ? -14.415 -6.412 -0.079 1.00 96.19 73 THR A N 1
ATOM 599 C CA . THR A 1 73 ? -13.559 -6.901 -1.168 1.00 96.19 73 THR A CA 1
ATOM 600 C C . THR A 1 73 ? -12.079 -6.737 -0.854 1.00 96.19 73 THR A C 1
ATOM 602 O O . THR A 1 73 ? -11.666 -5.884 -0.073 1.00 96.19 73 THR A O 1
ATOM 605 N N . THR A 1 74 ? -11.250 -7.563 -1.490 1.00 97.31 74 THR A N 1
ATOM 606 C CA . THR A 1 74 ? -9.792 -7.426 -1.450 1.00 97.31 74 THR A CA 1
ATOM 607 C C . THR A 1 74 ? -9.266 -7.245 -2.863 1.00 97.31 74 THR A C 1
ATOM 609 O O . THR A 1 74 ? -9.477 -8.099 -3.719 1.00 97.31 74 THR A O 1
ATOM 612 N N . ILE A 1 75 ? -8.532 -6.161 -3.095 1.00 96.00 75 ILE A N 1
ATOM 613 C CA . ILE A 1 75 ? -7.814 -5.931 -4.349 1.00 96.00 75 ILE A CA 1
ATOM 614 C C . ILE A 1 75 ? -6.367 -6.366 -4.141 1.00 96.00 75 ILE A C 1
ATOM 616 O O . ILE A 1 75 ? -5.699 -5.885 -3.225 1.00 96.00 75 ILE A O 1
ATOM 620 N N . VAL A 1 76 ? -5.868 -7.263 -4.991 1.00 95.12 76 VAL A N 1
ATOM 621 C CA . VAL A 1 76 ? -4.467 -7.700 -4.976 1.00 95.12 76 VAL A CA 1
ATOM 622 C C . VAL A 1 76 ? -3.744 -7.081 -6.164 1.00 95.12 76 VAL A C 1
ATOM 624 O O . VAL A 1 76 ? -4.141 -7.272 -7.308 1.00 95.12 76 VAL A O 1
ATOM 627 N N . ILE A 1 77 ? -2.674 -6.346 -5.885 1.00 91.31 77 ILE A N 1
ATOM 628 C CA . ILE A 1 77 ? -1.844 -5.672 -6.880 1.00 91.31 77 ILE A CA 1
ATOM 629 C C . ILE A 1 77 ? -0.500 -6.396 -6.948 1.00 91.31 77 ILE A C 1
ATOM 631 O O . ILE A 1 77 ? 0.202 -6.496 -5.940 1.00 91.31 77 ILE A O 1
ATOM 635 N N . ASP A 1 78 ? -0.135 -6.894 -8.133 1.00 89.56 78 ASP A N 1
ATOM 636 C CA . ASP A 1 78 ? 1.225 -7.359 -8.424 1.00 89.56 78 ASP A CA 1
ATOM 637 C C . ASP A 1 78 ? 2.092 -6.159 -8.823 1.00 89.56 78 ASP A C 1
ATOM 639 O O . ASP A 1 78 ? 1.960 -5.605 -9.917 1.00 89.56 78 ASP A O 1
ATOM 643 N N . MET A 1 79 ? 2.992 -5.760 -7.925 1.00 82.12 79 MET A N 1
ATOM 644 C CA . MET A 1 79 ? 3.880 -4.624 -8.147 1.00 82.12 79 MET A CA 1
ATOM 645 C C . MET A 1 79 ? 4.848 -4.868 -9.309 1.00 82.12 79 MET A C 1
ATOM 647 O O . MET A 1 79 ? 5.214 -3.919 -9.990 1.00 82.12 79 MET A O 1
ATOM 651 N N . ASN A 1 80 ? 5.236 -6.116 -9.596 1.00 81.25 80 ASN A N 1
ATOM 652 C CA . ASN A 1 80 ? 6.134 -6.400 -10.721 1.00 81.25 80 ASN A CA 1
ATOM 653 C C . ASN A 1 80 ? 5.445 -6.130 -12.052 1.00 81.25 80 ASN A C 1
ATOM 655 O O . ASN A 1 80 ? 6.064 -5.583 -12.960 1.00 81.25 80 ASN A O 1
ATOM 659 N N . LEU A 1 81 ? 4.168 -6.500 -12.159 1.00 76.38 81 LEU A N 1
ATOM 660 C CA . LEU A 1 81 ? 3.377 -6.212 -13.347 1.00 76.38 81 LEU A CA 1
ATOM 661 C C . LEU A 1 81 ? 3.152 -4.703 -13.487 1.00 76.38 81 LEU A C 1
ATOM 663 O O . LEU 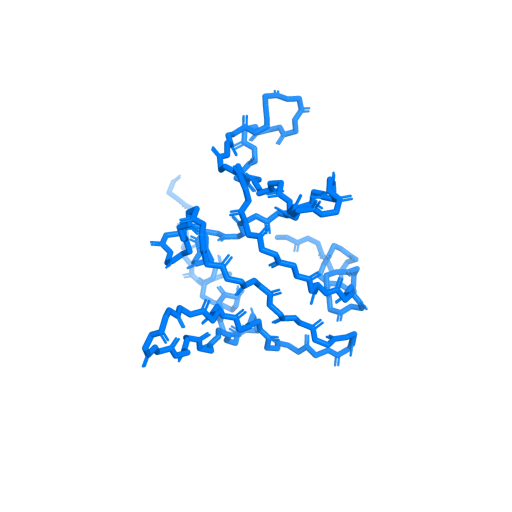A 1 81 ? 3.387 -4.153 -14.558 1.00 76.38 81 LEU A O 1
ATOM 667 N N . ALA A 1 82 ? 2.777 -4.035 -12.393 1.00 69.44 82 ALA A N 1
ATOM 668 C CA . ALA A 1 82 ? 2.564 -2.589 -12.375 1.00 69.44 82 ALA A CA 1
ATOM 669 C C . ALA A 1 82 ? 3.816 -1.805 -12.813 1.00 69.44 82 ALA A C 1
ATOM 671 O O . ALA A 1 82 ? 3.700 -0.842 -13.566 1.00 69.44 82 ALA A O 1
ATOM 672 N N . PHE A 1 83 ? 5.013 -2.235 -12.400 1.00 67.94 83 PHE A N 1
ATOM 673 C CA . PHE A 1 83 ? 6.263 -1.587 -12.806 1.00 67.94 83 PHE A CA 1
ATOM 674 C C . PHE A 1 83 ? 6.724 -1.966 -14.216 1.00 67.94 83 PHE A C 1
ATOM 676 O O . PHE A 1 83 ? 7.241 -1.104 -14.916 1.00 67.94 83 PHE A O 1
ATOM 683 N N . LYS A 1 84 ? 6.491 -3.203 -14.679 1.00 66.19 84 LYS A N 1
ATOM 684 C CA . LYS A 1 84 ? 6.843 -3.601 -16.053 1.00 66.19 84 LYS A CA 1
ATOM 685 C C . LYS A 1 84 ? 6.092 -2.776 -17.103 1.00 66.19 84 LYS A C 1
ATOM 687 O O . LYS A 1 84 ? 6.671 -2.444 -18.129 1.00 66.19 84 LYS A O 1
ATOM 692 N N . TYR A 1 85 ? 4.835 -2.414 -16.838 1.00 54.62 85 TYR A N 1
ATOM 693 C CA . TYR A 1 85 ? 4.082 -1.522 -17.725 1.00 54.62 85 TYR A CA 1
ATOM 694 C C . TYR A 1 85 ? 4.652 -0.098 -17.755 1.00 54.62 85 TYR A C 1
ATOM 696 O O . TYR A 1 85 ? 4.646 0.525 -18.813 1.00 54.62 85 TYR A O 1
ATOM 704 N N . HIS A 1 86 ? 5.200 0.394 -16.639 1.00 51.88 86 HIS A N 1
ATOM 705 C CA . HIS A 1 86 ? 5.840 1.712 -16.578 1.00 51.88 86 HIS A CA 1
ATOM 706 C C . HIS A 1 86 ? 7.110 1.820 -17.440 1.00 51.88 86 HIS A C 1
ATOM 708 O O . HIS A 1 86 ? 7.393 2.913 -17.912 1.00 51.88 86 HIS A O 1
ATOM 714 N N . ASP A 1 87 ? 7.824 0.717 -17.695 1.00 49.75 87 ASP A N 1
ATOM 715 C CA . ASP A 1 87 ? 9.006 0.704 -18.576 1.00 49.75 87 ASP A CA 1
ATOM 716 C C . ASP A 1 87 ? 8.645 0.619 -20.078 1.00 49.75 87 ASP A C 1
ATOM 718 O O . ASP A 1 87 ? 9.506 0.805 -20.933 1.00 49.75 87 ASP A O 1
ATOM 722 N N . THR A 1 88 ? 7.383 0.323 -20.424 1.00 49.03 88 THR A N 1
ATOM 723 C CA . THR A 1 88 ? 6.935 0.142 -21.823 1.00 49.03 88 THR A CA 1
ATOM 724 C C . THR A 1 88 ? 6.174 1.327 -22.415 1.00 49.03 88 THR A C 1
ATOM 726 O O . THR A 1 88 ? 5.867 1.305 -23.606 1.00 49.03 88 THR A O 1
ATOM 729 N N . PHE A 1 89 ? 5.860 2.357 -21.624 1.00 46.06 89 PHE A N 1
ATOM 730 C CA . PHE A 1 89 ? 5.325 3.602 -22.174 1.00 46.06 89 PHE A CA 1
ATOM 731 C C . PHE A 1 89 ? 6.492 4.462 -22.671 1.00 46.06 89 PHE A C 1
ATOM 733 O O . PHE A 1 89 ? 7.326 4.844 -21.851 1.00 46.06 89 PHE A O 1
ATOM 740 N N . PRO A 1 90 ? 6.581 4.771 -23.979 1.00 42.38 90 PRO A N 1
ATOM 741 C CA . PRO A 1 90 ? 7.568 5.727 -24.449 1.00 42.38 90 PRO A CA 1
ATOM 742 C C . PRO A 1 90 ? 7.245 7.085 -23.824 1.00 42.38 90 PRO A C 1
ATOM 744 O O . PRO A 1 90 ? 6.094 7.533 -23.857 1.00 42.38 90 PRO A O 1
ATOM 747 N N . GLU A 1 91 ? 8.255 7.704 -23.216 1.00 46.53 91 GLU A N 1
ATOM 748 C CA . GLU A 1 91 ? 8.196 9.105 -22.807 1.00 46.53 91 GLU A CA 1
ATOM 749 C C . GLU A 1 91 ? 7.754 9.935 -24.026 1.00 46.53 91 GLU A C 1
ATOM 751 O O . GLU A 1 91 ? 8.300 9.774 -25.120 1.00 46.53 91 GLU A O 1
ATOM 756 N N . LYS A 1 92 ? 6.692 10.731 -23.858 1.00 44.34 92 LYS A N 1
ATOM 757 C CA . LYS A 1 92 ? 6.239 11.692 -24.870 1.00 44.34 92 LYS A CA 1
ATOM 758 C C . LYS A 1 92 ? 7.068 12.961 -24.801 1.00 44.34 92 LYS A C 1
ATOM 760 O O . LYS A 1 92 ? 7.336 13.396 -23.659 1.00 44.34 92 LYS A O 1
#

Sequence (92 aa):
MSKDAYRQIFQKKISGLIVKKFLDKHNHMSHTFTLNDSSHVYGYSIIWEKAEIGDSLFKKANSRFVKILKKDTTIVIDMNLAFKYHDTFPEK

pLDDT: mean 85.55, std 14.66, range [42.38, 98.25]

Secondary structure (DSSP, 8-state):
--HHHHHHHHH--EEEEEEEEEEETTTTTEEEEEETTS-EEE--HHHHHH--TTPEEEE-TT-SEEEEE-SS-EEEEEHHHHHHHHTTSPP-

Radius of gyration: 13.16 Å; chains: 1; bounding box: 34×29×38 Å